Protein AF-A0A944CYH6-F1 (afdb_monomer_lite)

Structure (mmCIF, N/CA/C/O backbone):
data_AF-A0A944CYH6-F1
#
_entry.id   AF-A0A944CYH6-F1
#
loop_
_atom_site.group_PDB
_atom_site.id
_atom_site.type_symbol
_atom_site.label_atom_id
_atom_site.label_alt_id
_atom_site.label_comp_id
_atom_site.label_asym_id
_atom_site.label_entity_id
_atom_site.label_seq_id
_atom_site.pdbx_PDB_ins_code
_atom_site.Cartn_x
_atom_site.Cartn_y
_atom_site.Cartn_z
_atom_site.occupancy
_atom_site.B_iso_or_equiv
_atom_site.auth_seq_id
_atom_site.auth_comp_id
_atom_site.auth_asym_id
_atom_site.auth_atom_id
_atom_site.pdbx_PDB_model_num
ATOM 1 N N . MET A 1 1 ? -7.014 17.186 18.955 1.00 55.22 1 MET A N 1
ATOM 2 C CA . MET A 1 1 ? -5.938 16.164 19.010 1.00 55.22 1 MET A CA 1
ATOM 3 C C . MET A 1 1 ? -6.336 14.946 19.840 1.00 55.22 1 MET A C 1
ATOM 5 O O . MET A 1 1 ? -6.045 13.831 19.420 1.00 55.22 1 MET A O 1
ATOM 9 N N . ASP A 1 2 ? -7.053 15.130 20.953 1.00 71.00 2 ASP A N 1
ATOM 10 C CA . ASP A 1 2 ? -7.466 14.022 21.832 1.00 71.00 2 ASP A CA 1
ATOM 11 C C . ASP A 1 2 ? -8.421 13.021 21.179 1.00 71.00 2 ASP A C 1
ATOM 13 O O . ASP A 1 2 ? -8.314 11.823 21.425 1.00 71.00 2 ASP A O 1
ATOM 17 N N . THR A 1 3 ? -9.300 13.480 20.285 1.00 69.94 3 THR A N 1
ATOM 18 C CA . THR A 1 3 ? -10.243 12.607 19.571 1.00 69.94 3 THR A CA 1
ATOM 19 C C . THR A 1 3 ? -9.529 11.625 18.643 1.00 69.94 3 THR A C 1
ATOM 21 O O . THR A 1 3 ? -9.817 10.436 18.674 1.00 69.94 3 THR A O 1
ATOM 24 N N . ILE A 1 4 ? -8.537 12.090 17.873 1.00 71.56 4 ILE A N 1
ATOM 25 C CA . ILE A 1 4 ? -7.761 11.237 16.956 1.00 71.56 4 ILE A CA 1
ATOM 26 C C . ILE A 1 4 ? -6.949 10.206 17.745 1.00 71.56 4 ILE A C 1
ATOM 28 O O . ILE A 1 4 ? -6.943 9.030 17.393 1.00 71.56 4 ILE A O 1
ATOM 32 N N . LYS A 1 5 ? -6.312 10.623 18.850 1.00 75.25 5 LYS A N 1
ATOM 33 C CA . LYS A 1 5 ? -5.588 9.704 19.743 1.00 75.25 5 LYS A CA 1
ATOM 34 C C . LYS A 1 5 ? -6.512 8.659 20.369 1.00 75.25 5 LYS A C 1
ATOM 36 O O . LYS A 1 5 ? -6.115 7.502 20.456 1.00 75.25 5 LYS A O 1
ATOM 41 N N . LYS A 1 6 ? -7.729 9.039 20.775 1.00 76.06 6 LYS A N 1
ATOM 42 C CA . LYS A 1 6 ? -8.734 8.096 21.289 1.00 76.06 6 LYS A CA 1
ATOM 43 C C . LYS A 1 6 ? -9.161 7.084 20.229 1.00 76.06 6 LYS A C 1
ATOM 45 O O . LYS A 1 6 ? -9.099 5.893 20.505 1.00 76.06 6 LYS A O 1
ATOM 50 N N . ILE A 1 7 ? -9.490 7.542 19.020 1.00 73.38 7 ILE A N 1
ATOM 51 C CA . ILE A 1 7 ? -9.895 6.666 17.909 1.00 73.38 7 ILE A CA 1
ATOM 52 C C . ILE A 1 7 ? -8.771 5.683 17.557 1.00 73.38 7 ILE A C 1
ATOM 54 O O . ILE A 1 7 ? -9.007 4.481 17.464 1.00 73.38 7 ILE A O 1
ATOM 58 N N . LEU A 1 8 ? -7.529 6.163 17.426 1.00 73.88 8 LEU A N 1
ATOM 59 C CA . LEU A 1 8 ? -6.367 5.302 17.179 1.00 73.88 8 LEU A CA 1
ATOM 60 C C . LEU A 1 8 ? -6.102 4.336 18.336 1.00 73.88 8 LEU A C 1
ATOM 62 O O . LEU A 1 8 ? -5.751 3.182 18.096 1.00 73.88 8 LEU A O 1
ATOM 66 N N . GLY A 1 9 ? -6.270 4.785 19.579 1.00 77.00 9 GLY A N 1
ATOM 67 C CA . GLY A 1 9 ? -6.111 3.957 20.771 1.00 77.00 9 GLY A CA 1
ATOM 68 C C . GLY A 1 9 ? -7.124 2.813 20.827 1.00 77.00 9 GLY A C 1
ATOM 69 O O . GLY A 1 9 ? -6.730 1.665 21.030 1.00 77.00 9 GLY A O 1
ATOM 70 N N . GLU A 1 10 ? -8.403 3.103 20.586 1.00 74.88 10 GLU A N 1
ATOM 71 C CA . GLU A 1 10 ? -9.469 2.096 20.517 1.00 74.88 10 GLU A CA 1
ATOM 72 C C . GLU A 1 10 ? -9.271 1.146 19.334 1.00 74.88 10 GLU A C 1
ATOM 74 O O . GLU A 1 10 ? -9.304 -0.070 19.516 1.00 74.88 10 GLU A O 1
ATOM 79 N N . TYR A 1 11 ? -8.940 1.671 18.151 1.00 74.25 11 TYR A N 1
ATOM 80 C CA . TYR A 1 11 ? -8.633 0.849 16.979 1.00 74.25 11 TYR A CA 1
ATOM 81 C C . TYR A 1 11 ? -7.462 -0.106 17.242 1.00 74.25 11 TYR A C 1
ATOM 83 O O . TYR A 1 11 ? -7.538 -1.299 16.955 1.00 74.25 11 TYR A O 1
ATOM 91 N N . THR A 1 12 ? -6.386 0.394 17.853 1.00 79.38 12 THR A N 1
ATOM 92 C CA . THR A 1 12 ? -5.200 -0.411 18.177 1.00 79.38 12 THR A CA 1
ATOM 93 C C . THR A 1 12 ? -5.495 -1.465 19.240 1.00 79.38 12 THR A C 1
ATOM 95 O O . THR A 1 12 ? -4.935 -2.563 19.186 1.00 79.38 12 THR A O 1
ATOM 98 N N . LYS A 1 13 ? -6.375 -1.157 20.198 1.00 77.88 13 LYS A N 1
ATOM 99 C CA . LYS A 1 13 ? -6.827 -2.105 21.220 1.00 77.88 13 LYS A CA 1
ATOM 100 C C . LYS A 1 13 ? -7.665 -3.233 20.609 1.00 77.88 13 LYS A C 1
ATOM 102 O O . LYS A 1 13 ? -7.449 -4.386 20.967 1.00 77.88 13 LYS A O 1
ATOM 107 N N . ASN A 1 14 ? -8.548 -2.909 19.666 1.00 72.19 14 ASN A N 1
ATOM 108 C CA . ASN A 1 14 ? -9.478 -3.864 19.059 1.00 72.19 14 ASN A CA 1
ATOM 109 C C . ASN A 1 14 ? -8.824 -4.725 17.968 1.00 72.19 14 ASN A C 1
ATOM 111 O O . ASN A 1 14 ? -9.005 -5.939 17.921 1.00 72.19 14 ASN A O 1
ATOM 115 N N . VAL A 1 15 ? -8.039 -4.109 17.083 1.00 73.69 15 VAL A N 1
ATOM 116 C CA . VAL A 1 15 ? -7.395 -4.800 15.953 1.00 73.69 15 VAL A CA 1
ATOM 117 C C . VAL A 1 15 ? -6.076 -5.462 16.372 1.00 73.69 15 VAL A C 1
ATOM 119 O O . VAL A 1 15 ? -5.690 -6.493 15.817 1.00 73.69 15 VAL A O 1
ATOM 122 N N . GLY A 1 16 ? -5.410 -4.914 17.389 1.00 80.94 16 GLY A N 1
ATOM 123 C CA . GLY A 1 16 ? -4.137 -5.393 17.916 1.00 80.94 16 GLY A CA 1
ATOM 124 C C . GLY A 1 16 ? -2.932 -4.672 17.307 1.00 80.94 16 GLY A C 1
ATOM 125 O O . GLY A 1 16 ? -2.829 -4.495 16.092 1.00 80.94 16 GLY A O 1
ATOM 126 N N . LYS A 1 17 ? -1.970 -4.304 18.165 1.00 81.56 17 LYS A N 1
ATOM 127 C CA . LYS A 1 17 ? -0.766 -3.523 17.811 1.00 81.56 17 LYS A CA 1
ATOM 128 C C . LYS A 1 17 ? 0.010 -4.089 16.621 1.00 81.56 17 LYS A C 1
ATOM 130 O O . LYS A 1 17 ? 0.387 -3.335 15.731 1.00 81.56 17 LYS A O 1
ATOM 135 N N . MET A 1 18 ? 0.207 -5.408 16.582 1.00 79.00 18 MET A N 1
ATOM 136 C CA . MET A 1 18 ? 0.953 -6.062 15.502 1.00 79.00 18 MET A CA 1
ATOM 137 C C . MET A 1 18 ? 0.269 -5.897 14.143 1.00 79.00 18 MET A C 1
ATOM 139 O O . MET A 1 18 ? 0.937 -5.594 13.162 1.00 79.00 18 MET A O 1
ATOM 143 N N . LYS A 1 19 ? -1.060 -6.033 14.072 1.00 82.19 19 LYS A N 1
ATOM 144 C CA . LYS A 1 19 ? -1.796 -5.870 12.811 1.00 82.19 19 LYS A CA 1
ATOM 145 C C . LYS A 1 19 ? -1.786 -4.426 12.326 1.00 82.19 19 LYS A C 1
ATOM 147 O O . LYS A 1 19 ? -1.620 -4.198 11.136 1.00 82.19 19 LYS A O 1
ATOM 152 N N . VAL A 1 20 ? -1.912 -3.460 13.239 1.00 84.44 20 VAL A N 1
ATOM 153 C CA . VAL A 1 20 ? -1.793 -2.032 12.902 1.00 84.44 20 VAL A CA 1
ATOM 154 C C . VAL A 1 20 ? -0.397 -1.721 12.358 1.00 84.44 20 VAL A C 1
ATOM 156 O O . VAL A 1 20 ? -0.275 -1.053 11.337 1.00 84.44 20 VAL A O 1
ATOM 159 N N . PHE A 1 21 ? 0.650 -2.256 12.987 1.00 85.50 21 PHE A N 1
ATOM 160 C CA . PHE A 1 21 ? 2.022 -2.112 12.504 1.00 85.50 21 PHE A CA 1
ATOM 161 C C . PHE A 1 21 ? 2.207 -2.701 11.098 1.00 85.50 21 PHE A C 1
ATOM 163 O O . PHE A 1 21 ? 2.718 -2.018 10.213 1.00 85.50 21 PHE A O 1
ATOM 170 N N . PHE A 1 22 ? 1.716 -3.923 10.861 1.00 84.94 22 PHE A N 1
ATOM 171 C CA . PHE A 1 22 ? 1.728 -4.532 9.528 1.00 84.94 22 PHE A CA 1
ATOM 172 C C . PHE A 1 22 ? 0.959 -3.700 8.499 1.00 84.94 22 PHE A C 1
ATOM 174 O O . PHE A 1 22 ? 1.442 -3.527 7.386 1.00 84.94 22 PHE A O 1
ATOM 181 N N . LEU A 1 23 ? -0.194 -3.136 8.866 1.00 87.19 23 LEU A N 1
ATOM 182 C CA . LEU A 1 23 ? -0.986 -2.279 7.985 1.00 87.19 23 LEU A CA 1
ATOM 183 C C . LEU A 1 23 ? -0.189 -1.040 7.556 1.00 87.19 23 LEU A C 1
ATOM 185 O O . LEU A 1 23 ? -0.171 -0.708 6.373 1.00 87.19 23 LEU A O 1
ATOM 189 N N . VAL A 1 24 ? 0.513 -0.390 8.488 1.00 88.56 24 VAL A N 1
ATOM 190 C CA . VAL A 1 24 ? 1.356 0.777 8.184 1.00 88.56 24 VAL A CA 1
ATOM 191 C C . VAL A 1 24 ? 2.543 0.392 7.298 1.00 88.56 24 VAL A C 1
ATOM 193 O O . VAL A 1 24 ? 2.799 1.066 6.303 1.00 88.56 24 VAL A O 1
ATOM 196 N N . ILE A 1 25 ? 3.239 -0.707 7.602 1.00 90.31 25 ILE A N 1
ATOM 197 C CA . ILE A 1 25 ? 4.365 -1.174 6.779 1.00 90.31 25 ILE A CA 1
ATOM 198 C C . ILE A 1 25 ? 3.909 -1.531 5.368 1.00 90.31 25 ILE A C 1
ATOM 200 O O . ILE A 1 25 ? 4.543 -1.117 4.401 1.00 90.31 25 ILE A O 1
ATOM 204 N N . SER A 1 26 ? 2.809 -2.269 5.227 1.00 87.88 26 SER A N 1
ATOM 205 C CA . SER A 1 26 ? 2.273 -2.620 3.914 1.00 87.88 26 SER A CA 1
ATOM 206 C C . SER A 1 26 ? 1.842 -1.380 3.127 1.00 87.88 26 SER A C 1
ATOM 208 O O . SER A 1 26 ? 2.049 -1.349 1.919 1.00 87.88 26 SER A O 1
ATOM 210 N N . ALA A 1 27 ? 1.327 -0.339 3.794 1.00 88.62 27 ALA A N 1
ATOM 211 C CA . ALA A 1 27 ? 1.003 0.941 3.160 1.00 88.62 27 ALA A CA 1
ATOM 212 C C . ALA A 1 27 ? 2.251 1.666 2.632 1.00 88.62 27 ALA A C 1
ATOM 214 O O . ALA A 1 27 ? 2.249 2.189 1.516 1.00 88.62 27 ALA A O 1
ATOM 215 N N . LEU A 1 28 ? 3.324 1.686 3.431 1.00 91.50 28 LEU A N 1
ATOM 216 C CA . LEU A 1 28 ? 4.607 2.279 3.048 1.00 91.50 28 LEU A CA 1
ATOM 217 C C . LEU A 1 28 ? 5.231 1.525 1.875 1.00 91.50 28 LEU A C 1
ATOM 219 O O . LEU A 1 28 ? 5.670 2.141 0.907 1.00 91.50 28 LEU A O 1
ATOM 223 N N . PHE A 1 29 ? 5.219 0.195 1.938 1.00 90.75 29 PHE A N 1
ATOM 224 C CA . PHE A 1 29 ? 5.707 -0.650 0.858 1.00 90.75 29 PHE A CA 1
ATOM 225 C C . PHE A 1 29 ? 4.906 -0.433 -0.429 1.00 90.75 29 PHE A C 1
ATOM 227 O O . PHE A 1 29 ? 5.498 -0.233 -1.486 1.00 90.75 29 PHE A O 1
ATOM 234 N N . LEU A 1 30 ? 3.572 -0.383 -0.336 1.00 90.75 30 LEU A N 1
ATOM 235 C CA . LEU A 1 30 ? 2.702 -0.113 -1.478 1.00 90.75 30 LEU A CA 1
ATOM 236 C C . LEU A 1 30 ? 2.996 1.256 -2.100 1.00 90.75 30 LEU A C 1
ATOM 238 O O . LEU A 1 30 ? 3.164 1.342 -3.309 1.00 90.75 30 LEU A O 1
ATOM 242 N N . SER A 1 31 ? 3.139 2.293 -1.272 1.00 90.62 31 SER A N 1
ATOM 243 C CA . SER A 1 31 ? 3.527 3.636 -1.726 1.00 90.62 31 SER A CA 1
ATOM 244 C C . SER A 1 31 ? 4.867 3.621 -2.467 1.00 90.62 31 SER A C 1
ATOM 246 O O . SER A 1 31 ? 5.014 4.273 -3.498 1.00 90.62 31 SER A O 1
ATOM 248 N N . GLY A 1 32 ? 5.835 2.842 -1.972 1.00 90.25 32 GLY A N 1
ATOM 249 C CA . GLY A 1 32 ? 7.117 2.631 -2.641 1.00 90.25 32 GLY A CA 1
ATOM 250 C C . GLY A 1 32 ? 6.961 1.986 -4.018 1.00 90.25 32 GLY A C 1
ATOM 251 O O . GLY A 1 32 ? 7.548 2.467 -4.983 1.00 90.25 32 GLY A O 1
ATOM 252 N N . LEU A 1 33 ? 6.124 0.949 -4.136 1.00 90.69 33 LEU A N 1
ATOM 253 C CA . LEU A 1 33 ? 5.814 0.334 -5.429 1.00 90.69 33 LEU A CA 1
ATOM 254 C C . LEU A 1 33 ? 5.153 1.336 -6.384 1.00 90.69 33 LEU A C 1
ATOM 256 O O . LEU A 1 33 ? 5.560 1.428 -7.537 1.00 90.69 33 LEU A O 1
ATOM 260 N N . THR A 1 34 ? 4.203 2.146 -5.917 1.00 89.75 34 THR A N 1
ATOM 261 C CA . THR A 1 34 ? 3.536 3.154 -6.759 1.00 89.75 34 THR A CA 1
ATOM 262 C C . THR A 1 34 ? 4.522 4.165 -7.362 1.00 89.75 34 THR A C 1
ATOM 264 O O . THR A 1 34 ? 4.312 4.632 -8.476 1.00 89.75 34 THR A O 1
ATOM 267 N N . ILE A 1 35 ? 5.630 4.477 -6.679 1.00 92.19 35 ILE A N 1
ATOM 268 C CA . ILE A 1 35 ? 6.688 5.356 -7.214 1.00 92.19 35 ILE A CA 1
ATOM 269 C C . ILE A 1 35 ? 7.502 4.670 -8.323 1.00 92.19 35 ILE A C 1
ATOM 271 O O . ILE A 1 35 ? 8.023 5.344 -9.208 1.00 92.19 35 ILE A O 1
ATOM 275 N N . ILE A 1 36 ? 7.618 3.341 -8.304 1.00 90.06 36 ILE A N 1
ATOM 276 C CA . ILE A 1 36 ? 8.397 2.586 -9.296 1.00 90.06 36 ILE A CA 1
ATOM 277 C C . ILE A 1 36 ? 7.680 2.540 -10.652 1.00 90.06 36 ILE A C 1
ATOM 279 O O . ILE A 1 36 ? 8.337 2.578 -11.690 1.00 90.06 36 ILE A O 1
ATOM 283 N N . GLU A 1 37 ? 6.348 2.506 -10.668 1.00 86.25 37 GLU A N 1
ATOM 284 C CA . GLU A 1 37 ? 5.549 2.458 -11.899 1.00 86.25 37 GLU A CA 1
ATOM 285 C C . GLU A 1 37 ? 5.921 3.550 -12.932 1.00 86.25 37 GLU A C 1
ATOM 287 O O . GLU A 1 37 ? 6.254 3.198 -14.068 1.00 86.25 37 GLU A O 1
ATOM 292 N N . PRO A 1 38 ? 5.971 4.854 -12.588 1.00 91.06 38 PRO A N 1
ATOM 293 C CA . PRO A 1 38 ? 6.380 5.890 -13.538 1.00 91.06 38 PRO A CA 1
ATOM 294 C C . PRO A 1 38 ? 7.851 5.786 -13.975 1.00 91.06 38 PRO A C 1
ATOM 296 O O . PRO A 1 38 ? 8.201 6.297 -15.041 1.00 91.06 38 PRO A O 1
ATOM 299 N N . LEU A 1 39 ? 8.722 5.109 -13.213 1.00 92.44 39 LEU A N 1
ATOM 300 C CA . LEU A 1 39 ? 10.116 4.894 -13.619 1.00 92.44 39 LEU A CA 1
ATOM 301 C C . LEU A 1 39 ? 10.220 3.948 -14.818 1.00 92.44 39 LEU A C 1
ATOM 303 O O . LEU A 1 39 ? 11.062 4.177 -15.687 1.00 92.44 39 LEU A O 1
ATOM 307 N N . PHE A 1 40 ? 9.354 2.933 -14.912 1.00 91.44 40 PHE A N 1
ATOM 308 C CA . PHE A 1 40 ? 9.285 2.075 -16.099 1.00 91.44 40 PHE A CA 1
ATOM 309 C C . PHE A 1 40 ? 8.907 2.883 -17.338 1.00 91.44 40 PHE A C 1
ATOM 311 O O . PHE A 1 40 ? 9.563 2.770 -18.372 1.00 91.44 40 PHE A O 1
ATOM 318 N N . PHE A 1 41 ? 7.915 3.768 -17.220 1.00 90.31 41 PHE A N 1
ATOM 319 C CA . PHE A 1 41 ? 7.524 4.643 -18.322 1.00 90.31 41 PHE A CA 1
ATOM 320 C C . PHE A 1 41 ? 8.671 5.568 -18.755 1.00 90.31 41 PHE A C 1
ATOM 322 O O . PHE A 1 41 ? 8.976 5.669 -19.943 1.00 90.31 41 PHE A O 1
ATOM 329 N N . ALA A 1 42 ? 9.374 6.182 -17.797 1.00 93.06 42 ALA A N 1
ATOM 330 C CA . ALA A 1 42 ? 10.545 7.006 -18.086 1.00 93.06 42 ALA A CA 1
ATOM 331 C C . ALA A 1 42 ? 11.661 6.217 -18.799 1.00 93.06 42 ALA A C 1
ATOM 333 O O . ALA A 1 42 ? 12.307 6.740 -19.710 1.00 93.06 42 ALA A O 1
ATOM 334 N N . GLN A 1 43 ? 11.875 4.950 -18.428 1.00 91.56 43 GLN A N 1
ATOM 335 C CA . GLN A 1 43 ? 12.834 4.079 -19.111 1.00 91.56 43 GLN A CA 1
ATOM 336 C C . GLN A 1 43 ? 12.413 3.760 -20.547 1.00 91.56 43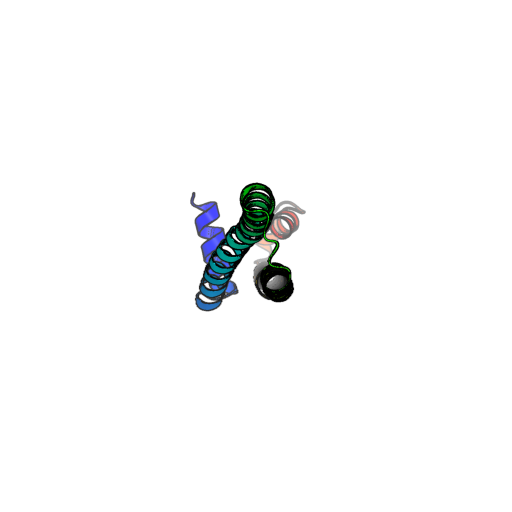 GLN A C 1
ATOM 338 O O . GLN A 1 43 ? 13.268 3.793 -21.431 1.00 91.56 43 GLN A O 1
ATOM 343 N N . VAL A 1 44 ? 11.123 3.520 -20.801 1.00 90.81 44 VAL A N 1
ATOM 344 C CA . VAL A 1 44 ? 10.599 3.307 -22.161 1.00 90.81 44 VAL A CA 1
ATOM 345 C C . VAL A 1 44 ? 10.843 4.546 -23.025 1.00 90.81 44 VAL A C 1
ATOM 347 O O . VAL A 1 44 ? 11.368 4.430 -24.131 1.00 90.81 44 VAL A O 1
ATOM 350 N N . VAL A 1 45 ? 10.543 5.744 -22.514 1.00 91.19 45 VAL A N 1
ATOM 351 C CA . VAL A 1 45 ? 10.797 7.004 -23.236 1.00 91.19 45 VAL A CA 1
ATOM 352 C C . VAL A 1 45 ? 12.284 7.154 -23.563 1.00 91.19 45 VAL A C 1
ATOM 354 O O . VAL A 1 45 ? 12.647 7.377 -24.718 1.00 91.19 45 VAL A O 1
ATOM 357 N N . LYS A 1 46 ? 13.159 6.947 -22.572 1.00 90.81 46 LYS A N 1
ATOM 358 C CA . LYS A 1 46 ? 14.614 7.021 -22.758 1.00 90.81 46 LYS A CA 1
ATOM 359 C C . LYS A 1 46 ? 15.120 6.000 -23.781 1.00 90.81 46 LYS A C 1
ATOM 361 O O . LYS A 1 46 ? 16.043 6.296 -24.538 1.00 90.81 46 LYS A O 1
ATOM 366 N N . PHE A 1 47 ? 14.520 4.812 -23.817 1.00 90.38 47 PHE A N 1
ATOM 367 C CA . PHE A 1 47 ? 14.842 3.779 -24.794 1.00 90.38 47 PHE A CA 1
ATOM 368 C C . PHE A 1 47 ? 14.573 4.264 -26.227 1.00 90.38 47 PHE A C 1
ATOM 370 O O . PHE A 1 47 ? 15.461 4.196 -27.079 1.00 90.38 47 PHE A O 1
ATOM 377 N N . PHE A 1 48 ? 13.390 4.834 -26.479 1.00 89.75 48 PHE A N 1
ATOM 378 C CA . PHE A 1 48 ? 13.044 5.390 -27.790 1.00 89.75 48 PHE A CA 1
ATOM 379 C C . PHE A 1 48 ? 13.903 6.601 -28.169 1.00 89.75 48 PHE A C 1
ATOM 381 O O . PHE A 1 48 ? 14.346 6.697 -29.312 1.00 89.75 48 PHE A O 1
ATOM 388 N N . GLU A 1 49 ? 14.203 7.497 -27.227 1.00 90.25 49 GLU A N 1
ATOM 389 C CA . GLU A 1 49 ? 15.108 8.623 -27.486 1.00 90.25 49 GLU A CA 1
ATOM 390 C C . GLU A 1 49 ? 16.506 8.168 -27.914 1.00 90.25 49 GLU A C 1
ATOM 392 O O . GLU A 1 49 ? 17.085 8.729 -28.847 1.00 90.25 49 GLU A O 1
ATOM 397 N N . ASN A 1 50 ? 17.051 7.149 -27.248 1.00 88.56 50 ASN A N 1
ATOM 398 C CA . ASN A 1 50 ? 18.362 6.603 -27.583 1.00 88.56 50 ASN A CA 1
ATOM 399 C C . ASN A 1 50 ? 18.356 5.931 -28.959 1.00 88.56 50 ASN A C 1
ATOM 401 O O . ASN A 1 50 ? 19.296 6.129 -29.728 1.00 88.56 50 ASN A O 1
ATOM 405 N N . ALA A 1 51 ? 17.292 5.197 -29.293 1.00 88.44 51 ALA A N 1
ATOM 406 C CA . ALA A 1 51 ? 17.142 4.588 -30.610 1.00 88.44 51 ALA A CA 1
ATOM 407 C C . ALA A 1 51 ? 17.073 5.644 -31.727 1.00 88.44 51 ALA A C 1
ATOM 409 O O . ALA A 1 51 ? 17.741 5.497 -32.749 1.00 88.44 51 ALA A O 1
ATOM 410 N N . MET A 1 52 ? 16.340 6.745 -31.515 1.00 87.62 52 MET A N 1
ATOM 411 C CA . MET A 1 52 ? 16.268 7.852 -32.479 1.00 87.62 52 MET A CA 1
ATOM 412 C C . MET A 1 52 ? 17.612 8.569 -32.664 1.00 87.62 52 MET A C 1
ATOM 414 O O . MET A 1 52 ? 17.935 8.981 -33.774 1.00 87.62 52 MET A O 1
ATOM 418 N N . LYS A 1 53 ? 18.403 8.723 -31.593 1.00 87.44 53 LYS A N 1
ATOM 419 C CA . LYS A 1 53 ? 19.713 9.398 -31.639 1.00 87.44 53 LYS A CA 1
ATOM 420 C C . LYS A 1 53 ? 20.825 8.518 -32.218 1.00 87.44 53 LYS A C 1
ATOM 422 O O . LYS A 1 53 ? 21.698 9.029 -32.911 1.00 87.44 53 LYS A O 1
ATOM 427 N N . GLY A 1 54 ? 20.824 7.225 -31.896 1.00 81.56 54 GLY A N 1
ATOM 428 C CA . GLY A 1 54 ? 21.897 6.289 -32.247 1.00 81.56 54 GLY A CA 1
ATOM 429 C C . GLY A 1 54 ? 21.637 5.445 -33.495 1.00 81.56 54 GLY A C 1
ATOM 430 O O . GLY A 1 54 ? 22.551 4.767 -33.954 1.00 81.56 54 GLY A O 1
ATOM 431 N N . GLY A 1 55 ? 20.409 5.430 -34.024 1.00 77.56 55 GLY A N 1
ATOM 432 C CA . GLY A 1 55 ? 20.017 4.649 -35.204 1.00 77.56 55 GLY A CA 1
ATOM 433 C C . GLY A 1 55 ? 19.918 3.131 -34.985 1.00 77.56 55 GLY A C 1
ATOM 43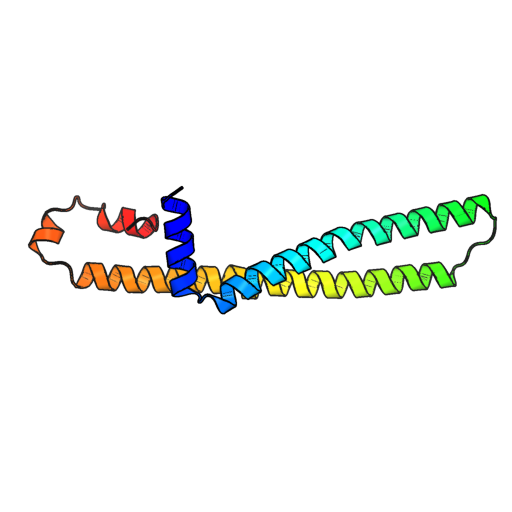4 O O . GLY A 1 55 ? 19.334 2.440 -35.814 1.00 77.56 55 GLY A O 1
ATOM 435 N N . ASN A 1 56 ? 20.433 2.607 -33.868 1.00 79.44 56 ASN A N 1
ATOM 436 C CA . ASN A 1 56 ? 20.320 1.200 -33.486 1.00 79.44 56 ASN A CA 1
ATOM 437 C C . ASN A 1 56 ? 19.141 0.979 -32.535 1.00 79.44 56 ASN A C 1
ATOM 439 O O . ASN A 1 56 ? 19.081 1.557 -31.449 1.00 79.44 56 ASN A O 1
ATOM 443 N N . PHE A 1 57 ? 18.226 0.099 -32.940 1.00 86.38 57 PHE A N 1
ATOM 444 C CA . PHE A 1 57 ? 17.050 -0.277 -32.164 1.00 86.38 57 PHE A CA 1
ATOM 445 C C . PHE A 1 57 ? 17.233 -1.664 -31.538 1.00 86.38 57 PHE A C 1
ATOM 447 O O . PHE A 1 57 ? 17.246 -2.677 -32.237 1.00 86.38 57 PHE A O 1
ATOM 454 N N . ASP A 1 58 ? 17.353 -1.712 -30.212 1.00 86.31 58 ASP A N 1
ATOM 455 C CA . ASP A 1 58 ? 17.493 -2.960 -29.454 1.00 86.31 58 ASP A CA 1
ATOM 456 C C . ASP A 1 58 ? 16.121 -3.557 -29.078 1.00 86.31 58 ASP A C 1
ATOM 458 O O . ASP A 1 58 ? 15.619 -3.440 -27.958 1.00 86.31 58 ASP A O 1
ATOM 462 N N . MET A 1 59 ? 15.485 -4.224 -30.041 1.00 86.62 59 MET A N 1
ATOM 463 C CA . MET A 1 59 ? 14.177 -4.859 -29.828 1.00 86.62 59 MET A CA 1
ATOM 464 C C . MET A 1 59 ? 14.175 -5.837 -28.639 1.00 86.62 59 MET A C 1
ATOM 466 O O . MET A 1 59 ? 13.174 -5.954 -27.932 1.00 86.62 59 MET A O 1
ATOM 470 N N . GLN A 1 60 ? 15.290 -6.529 -28.391 1.00 90.69 60 GLN A N 1
ATOM 471 C CA . GLN A 1 60 ? 15.382 -7.501 -27.306 1.00 90.69 60 GLN A CA 1
ATOM 472 C C . GLN A 1 60 ? 15.386 -6.811 -25.936 1.00 90.69 60 GLN A C 1
ATOM 474 O O . GLN A 1 60 ? 14.664 -7.248 -25.036 1.00 90.69 60 GLN A O 1
ATOM 479 N N . GLY A 1 61 ? 16.129 -5.712 -25.785 1.00 88.12 61 GLY A N 1
ATOM 480 C CA . GLY A 1 61 ? 16.110 -4.883 -24.579 1.00 88.12 61 GLY A CA 1
ATOM 481 C C . GLY A 1 61 ? 14.731 -4.286 -24.289 1.00 88.12 61 GLY A C 1
ATOM 482 O O . GLY A 1 61 ? 14.274 -4.303 -23.144 1.00 88.12 61 GLY A O 1
ATOM 483 N N . LEU A 1 62 ? 14.017 -3.839 -25.327 1.00 90.19 62 LEU A N 1
ATOM 484 C CA . LEU A 1 62 ? 12.655 -3.317 -25.186 1.00 90.19 62 LEU A CA 1
ATOM 485 C C . LEU A 1 62 ? 11.662 -4.396 -24.722 1.00 90.19 62 LEU A C 1
ATOM 487 O O . LEU A 1 62 ? 10.843 -4.147 -23.836 1.00 90.19 62 LEU A O 1
ATOM 491 N N . LEU A 1 63 ? 11.744 -5.605 -25.286 1.00 91.56 63 LEU A N 1
ATOM 492 C CA . LEU A 1 63 ? 10.905 -6.734 -24.873 1.00 91.56 63 LEU A CA 1
ATOM 493 C C . LEU A 1 63 ? 11.170 -7.139 -23.418 1.00 91.56 63 LEU A C 1
ATOM 495 O O . LEU A 1 63 ? 10.222 -7.410 -22.681 1.00 91.56 63 LEU A O 1
ATOM 499 N N . TRP A 1 64 ? 12.432 -7.127 -22.981 1.00 93.25 64 TRP A N 1
ATOM 500 C CA . TRP A 1 64 ? 12.785 -7.358 -21.578 1.00 93.25 64 TRP A CA 1
ATOM 501 C C . TRP A 1 64 ? 12.197 -6.299 -20.647 1.00 93.25 64 TRP A C 1
ATOM 503 O O . TRP A 1 64 ? 11.659 -6.650 -19.597 1.00 93.25 64 TRP A O 1
ATOM 513 N N . LEU A 1 65 ? 12.251 -5.022 -21.039 1.00 92.75 65 LEU A N 1
ATOM 514 C CA . LEU A 1 65 ? 11.671 -3.926 -20.266 1.00 92.75 65 LEU A CA 1
ATOM 515 C C . LEU A 1 65 ? 10.153 -4.088 -20.112 1.00 92.75 65 LEU A C 1
ATOM 517 O O . LEU A 1 65 ? 9.640 -3.989 -18.998 1.00 92.75 65 LEU A O 1
ATOM 521 N N . PHE A 1 66 ? 9.439 -4.401 -21.198 1.00 93.50 66 PHE A N 1
ATOM 522 C CA . PHE A 1 66 ? 7.999 -4.667 -21.137 1.00 93.50 66 PHE A CA 1
ATOM 523 C C . PHE A 1 66 ? 7.663 -5.927 -20.338 1.00 93.50 66 PHE A C 1
ATOM 525 O O . PHE A 1 66 ? 6.692 -5.920 -19.584 1.00 93.50 66 PHE A O 1
ATOM 532 N N . GLY A 1 67 ? 8.468 -6.986 -20.451 1.00 93.62 67 GLY A N 1
ATOM 533 C CA . GLY A 1 67 ? 8.306 -8.196 -19.646 1.00 93.62 67 GLY A CA 1
ATOM 534 C C . GLY A 1 67 ? 8.458 -7.910 -18.151 1.00 93.62 67 GLY A C 1
ATOM 535 O O . GLY A 1 67 ? 7.593 -8.281 -17.357 1.00 93.62 67 GLY A O 1
ATOM 536 N N . ALA A 1 68 ? 9.511 -7.184 -17.767 1.00 93.69 68 ALA A N 1
ATOM 537 C CA . ALA A 1 68 ? 9.744 -6.775 -16.385 1.00 93.69 68 ALA A CA 1
ATOM 538 C C . ALA A 1 68 ? 8.626 -5.860 -15.862 1.00 93.69 68 ALA A C 1
ATOM 540 O O . ALA A 1 68 ? 8.139 -6.068 -14.749 1.00 93.69 68 ALA A O 1
ATOM 541 N N . TRP A 1 69 ? 8.177 -4.897 -16.673 1.00 94.88 69 TRP A N 1
ATOM 542 C CA . TRP A 1 69 ? 7.075 -4.009 -16.310 1.00 94.88 69 TRP A CA 1
ATOM 543 C C . TRP A 1 69 ? 5.758 -4.777 -16.143 1.00 94.88 69 TRP A C 1
ATOM 545 O O . TRP A 1 69 ? 5.069 -4.590 -15.145 1.00 94.88 69 TRP A O 1
ATOM 555 N N . GLY A 1 70 ? 5.445 -5.711 -17.044 1.00 93.88 70 GLY A N 1
ATOM 556 C CA . GLY A 1 70 ? 4.252 -6.552 -16.950 1.00 93.88 70 GLY A CA 1
ATOM 557 C C . GLY A 1 70 ? 4.227 -7.406 -15.680 1.00 93.88 70 GLY A C 1
ATOM 558 O O . GLY A 1 70 ? 3.223 -7.427 -14.966 1.00 93.88 70 GLY A O 1
ATOM 559 N N . ILE A 1 71 ? 5.348 -8.059 -15.348 1.00 94.69 71 ILE A N 1
ATOM 560 C CA . ILE A 1 71 ? 5.493 -8.831 -14.102 1.00 94.69 71 ILE A CA 1
ATOM 561 C C . ILE A 1 71 ? 5.303 -7.919 -12.887 1.00 94.69 71 ILE A C 1
ATOM 563 O O . ILE A 1 71 ? 4.547 -8.255 -11.972 1.00 94.69 71 ILE A O 1
ATOM 567 N N . PHE A 1 72 ? 5.943 -6.747 -12.894 1.00 94.62 72 PHE A N 1
ATOM 568 C CA . PHE A 1 72 ? 5.786 -5.751 -11.842 1.00 94.62 72 PHE A CA 1
ATOM 569 C C . PHE A 1 72 ? 4.320 -5.323 -11.674 1.00 94.62 72 PHE A C 1
ATOM 571 O O . PHE A 1 72 ? 3.821 -5.319 -10.551 1.00 94.62 72 PHE A O 1
ATOM 578 N N . SER A 1 73 ? 3.604 -5.031 -12.763 1.00 93.06 73 SER A N 1
ATOM 579 C CA . SER A 1 73 ? 2.196 -4.624 -12.724 1.00 93.06 73 SER A CA 1
ATOM 580 C C . SER A 1 73 ? 1.293 -5.706 -12.134 1.00 93.06 73 SER A C 1
ATOM 582 O O . SER A 1 73 ? 0.437 -5.394 -11.307 1.00 93.06 73 SER A O 1
ATOM 584 N N . VAL A 1 74 ? 1.495 -6.980 -12.489 1.00 94.12 74 VAL A N 1
ATOM 585 C CA . VAL A 1 74 ? 0.723 -8.094 -11.907 1.00 94.12 74 VAL A CA 1
ATOM 586 C C . VAL A 1 74 ? 0.954 -8.185 -10.398 1.00 94.12 74 VAL A C 1
ATOM 588 O O . VAL A 1 74 ? -0.007 -8.276 -9.630 1.00 94.12 74 VAL A O 1
ATOM 591 N N . VAL A 1 75 ? 2.214 -8.105 -9.960 1.00 91.94 75 VAL A N 1
ATOM 592 C CA . VAL A 1 75 ? 2.570 -8.122 -8.533 1.00 91.94 75 VAL A CA 1
ATOM 593 C C . VAL A 1 75 ? 1.977 -6.913 -7.806 1.00 91.94 75 VAL A C 1
ATOM 595 O O . VAL A 1 75 ? 1.386 -7.071 -6.738 1.00 91.94 75 VAL A O 1
ATOM 598 N N . TYR A 1 76 ? 2.081 -5.720 -8.391 1.00 92.75 76 TYR A N 1
ATOM 599 C CA . TYR A 1 76 ? 1.557 -4.484 -7.819 1.00 92.75 76 TYR A CA 1
ATOM 600 C C . TYR A 1 76 ? 0.036 -4.523 -7.657 1.00 92.75 76 TYR A C 1
ATOM 602 O O . TYR A 1 76 ? -0.468 -4.208 -6.578 1.00 92.75 76 TYR A O 1
ATOM 610 N N . ILE A 1 77 ? -0.702 -4.958 -8.682 1.00 92.00 77 ILE A N 1
ATOM 611 C CA . ILE A 1 77 ? -2.164 -5.088 -8.623 1.00 92.00 77 ILE A CA 1
ATOM 612 C C . ILE A 1 77 ? -2.561 -6.131 -7.576 1.00 92.00 77 ILE A C 1
ATOM 614 O O . ILE A 1 77 ? -3.426 -5.861 -6.741 1.00 92.00 77 ILE A O 1
ATOM 618 N N . GLY A 1 78 ? -1.905 -7.296 -7.575 1.00 91.19 78 GLY A N 1
ATOM 619 C CA . GLY A 1 78 ? -2.174 -8.357 -6.606 1.00 91.19 78 GLY A CA 1
ATOM 620 C C . GLY A 1 78 ? -1.946 -7.894 -5.166 1.00 91.19 78 GLY A C 1
ATOM 621 O O . GLY A 1 78 ? -2.804 -8.088 -4.302 1.00 91.19 78 GLY A O 1
ATOM 622 N N . PHE A 1 79 ? -0.829 -7.212 -4.913 1.00 90.56 79 PHE A N 1
ATOM 623 C CA . PHE A 1 79 ? -0.510 -6.686 -3.589 1.00 90.56 79 PHE A CA 1
ATOM 624 C C . PHE A 1 79 ? -1.441 -5.536 -3.179 1.00 90.56 79 PHE A C 1
ATOM 626 O O . PHE A 1 79 ? -1.902 -5.502 -2.039 1.00 90.56 79 PHE A O 1
ATOM 633 N N . SER A 1 80 ? -1.784 -4.639 -4.109 1.00 90.25 80 SER A N 1
ATOM 634 C CA . SER A 1 80 ? -2.763 -3.563 -3.894 1.00 90.25 80 SER A CA 1
ATOM 635 C C . SER A 1 80 ? -4.123 -4.119 -3.487 1.00 90.25 80 SER A C 1
ATOM 637 O O . SER A 1 80 ? -4.733 -3.649 -2.524 1.00 90.25 80 SER A O 1
ATOM 639 N N . TYR A 1 81 ? -4.590 -5.146 -4.201 1.00 88.25 81 TYR A N 1
ATOM 640 C CA . TYR A 1 81 ? -5.850 -5.816 -3.909 1.00 88.25 81 TYR A CA 1
ATOM 641 C C . TYR A 1 81 ? -5.813 -6.495 -2.539 1.00 88.25 81 TYR A C 1
ATOM 643 O O . TYR A 1 81 ? -6.716 -6.294 -1.727 1.00 88.25 81 TYR A O 1
ATOM 651 N N . PHE A 1 82 ? -4.743 -7.242 -2.250 1.00 87.94 82 PHE A N 1
ATOM 652 C CA . PHE A 1 82 ? -4.561 -7.893 -0.956 1.00 87.94 82 PHE A CA 1
ATOM 653 C C . PHE A 1 82 ? -4.568 -6.881 0.196 1.00 87.94 82 PHE A C 1
ATOM 655 O O . PHE A 1 82 ? -5.299 -7.057 1.172 1.00 87.94 82 PHE A O 1
ATOM 662 N N . TYR A 1 83 ? -3.800 -5.798 0.066 1.00 87.06 83 TYR A N 1
ATOM 663 C CA . TYR A 1 83 ? -3.735 -4.738 1.063 1.00 87.06 83 TYR A CA 1
ATOM 664 C C . TYR A 1 83 ? -5.112 -4.102 1.295 1.00 87.06 83 TYR A C 1
ATOM 666 O O . TYR A 1 83 ? -5.581 -4.025 2.430 1.00 87.06 83 TYR A O 1
ATOM 674 N N . ARG A 1 84 ? -5.810 -3.706 0.229 1.00 84.50 84 ARG A N 1
A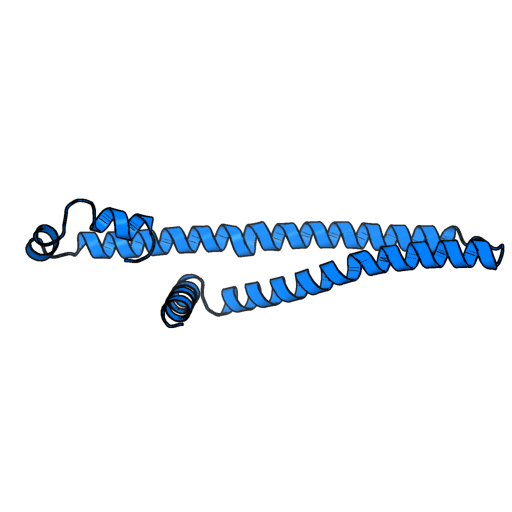TOM 675 C CA . ARG A 1 84 ? -7.115 -3.050 0.355 1.00 84.50 84 ARG A CA 1
ATOM 676 C C . ARG A 1 84 ? -8.165 -3.978 0.963 1.00 84.50 84 ARG A C 1
ATOM 678 O O . ARG A 1 84 ? -8.790 -3.630 1.958 1.00 84.50 84 ARG A O 1
ATOM 685 N N . TYR A 1 85 ? -8.314 -5.179 0.420 1.00 80.12 85 TYR A N 1
ATOM 686 C CA . TYR A 1 85 ? -9.384 -6.074 0.841 1.00 80.12 85 TYR A CA 1
ATOM 687 C C . TYR A 1 85 ? -9.115 -6.695 2.220 1.00 80.12 85 TYR A C 1
ATOM 689 O O . TYR A 1 85 ? -9.927 -6.578 3.139 1.00 80.12 85 TYR A O 1
ATOM 697 N N . TYR A 1 86 ? -7.954 -7.330 2.405 1.00 76.94 86 TYR A N 1
ATOM 698 C CA . TYR A 1 86 ? -7.680 -8.102 3.621 1.00 76.94 86 TYR A CA 1
ATOM 699 C C . TYR A 1 86 ? -7.140 -7.257 4.775 1.00 76.94 86 TYR A C 1
ATOM 701 O O . TYR A 1 86 ? -7.457 -7.546 5.932 1.00 76.94 86 TYR A O 1
ATOM 709 N N . MET A 1 87 ? -6.324 -6.233 4.499 1.00 77.75 87 MET A N 1
ATOM 710 C CA . MET A 1 87 ? -5.731 -5.419 5.567 1.00 77.75 87 MET A CA 1
ATOM 711 C C . MET A 1 87 ? -6.603 -4.226 5.9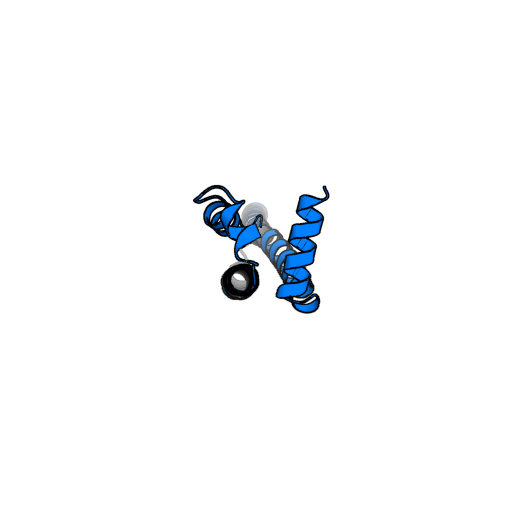46 1.00 77.75 87 MET A C 1
ATOM 713 O O . MET A 1 87 ? -6.657 -3.896 7.130 1.00 77.75 87 MET A O 1
ATOM 717 N N . VAL A 1 88 ? -7.285 -3.591 4.992 1.00 80.50 88 VAL A N 1
ATOM 718 C CA . VAL A 1 88 ? -8.103 -2.400 5.266 1.00 80.50 88 VAL A CA 1
ATOM 719 C C . VAL A 1 88 ? -9.558 -2.796 5.514 1.00 80.50 88 VAL A C 1
ATOM 721 O O . VAL A 1 88 ? -10.025 -2.685 6.648 1.00 80.50 88 VAL A O 1
ATOM 724 N N . ASP A 1 89 ? -10.253 -3.329 4.509 1.00 78.44 89 ASP A N 1
ATOM 725 C CA . ASP A 1 89 ? -11.711 -3.507 4.563 1.00 78.44 89 ASP A CA 1
ATOM 726 C C . ASP A 1 89 ? -12.141 -4.542 5.616 1.00 78.44 89 ASP A C 1
ATOM 728 O O . ASP A 1 89 ? -12.994 -4.260 6.462 1.00 78.44 89 ASP A O 1
ATOM 732 N N . VAL A 1 90 ? -11.505 -5.720 5.649 1.00 79.25 90 VAL A N 1
ATOM 733 C CA . VAL A 1 90 ? -11.824 -6.767 6.641 1.00 79.25 90 VAL A CA 1
ATOM 734 C C . VAL A 1 90 ? -11.556 -6.300 8.075 1.00 79.25 90 VAL A C 1
ATOM 736 O O . VAL A 1 90 ? -12.333 -6.610 8.982 1.00 79.25 90 VAL A O 1
ATOM 739 N N . ASN A 1 91 ? -10.468 -5.563 8.313 1.00 76.19 91 ASN A N 1
ATOM 740 C CA . ASN A 1 91 ? -10.148 -5.075 9.657 1.00 76.19 91 ASN A CA 1
ATOM 741 C C . ASN A 1 91 ? -11.062 -3.920 10.076 1.00 76.19 91 ASN A C 1
ATOM 743 O O . ASN A 1 91 ? -11.473 -3.877 11.237 1.00 76.19 91 ASN A O 1
ATOM 747 N N . ALA A 1 92 ? -11.443 -3.040 9.147 1.00 74.81 92 ALA A N 1
ATOM 748 C CA . ALA A 1 92 ? -12.436 -2.001 9.393 1.00 74.81 92 ALA A CA 1
ATOM 749 C C . ALA A 1 92 ? -13.793 -2.612 9.771 1.00 74.81 92 ALA A C 1
ATOM 751 O O . ALA A 1 92 ? -14.380 -2.220 10.781 1.00 74.81 92 ALA A O 1
ATOM 752 N N . LEU A 1 93 ? -14.243 -3.635 9.035 1.00 76.44 93 LEU A N 1
ATOM 753 C CA . LEU A 1 93 ? -15.503 -4.329 9.307 1.00 76.44 93 LEU A CA 1
ATOM 754 C C . LEU A 1 93 ? -15.477 -5.070 10.655 1.00 76.44 93 LEU A C 1
ATOM 756 O O . LEU A 1 93 ? -16.431 -5.006 11.430 1.00 76.44 93 LEU A O 1
ATOM 760 N N . LYS A 1 94 ? -14.361 -5.740 10.977 1.00 75.12 94 LYS A N 1
ATOM 761 C CA . LYS A 1 94 ? -14.171 -6.396 12.282 1.00 75.12 94 LYS A CA 1
ATOM 762 C C . LYS A 1 94 ? -14.187 -5.394 13.429 1.00 75.12 94 LYS A C 1
ATOM 764 O O . LYS A 1 94 ? -14.836 -5.655 14.438 1.00 75.12 94 LYS A O 1
ATOM 769 N N . ASN A 1 95 ? -13.507 -4.259 13.275 1.00 74.25 95 ASN A N 1
ATOM 770 C CA . ASN A 1 95 ? -13.505 -3.210 14.288 1.00 74.25 95 ASN A CA 1
ATOM 771 C C . ASN A 1 95 ? -14.903 -2.606 14.475 1.00 74.25 95 ASN A C 1
ATOM 773 O O . ASN A 1 95 ? -15.331 -2.424 15.611 1.00 74.25 95 ASN A O 1
ATOM 777 N N . HIS A 1 96 ? -15.633 -2.364 13.381 1.00 73.81 96 HIS A N 1
ATOM 778 C CA . HIS A 1 96 ? -17.023 -1.916 13.432 1.00 73.81 96 HIS A CA 1
ATOM 779 C C . HIS A 1 96 ? -17.898 -2.898 14.224 1.00 73.81 96 HIS A C 1
ATOM 781 O O . HIS A 1 96 ? -18.582 -2.495 15.161 1.00 73.81 96 HIS A O 1
ATOM 787 N N . ASN A 1 97 ? -17.820 -4.196 13.917 1.00 72.06 97 ASN A N 1
ATOM 788 C CA . ASN A 1 97 ? -18.622 -5.211 14.602 1.00 72.06 97 ASN A CA 1
ATOM 789 C C . ASN A 1 97 ? -18.249 -5.369 16.083 1.00 72.06 97 ASN A C 1
ATOM 791 O O . ASN A 1 97 ? -19.142 -5.489 16.916 1.00 72.06 97 ASN A O 1
ATOM 795 N N . MET A 1 98 ? -16.959 -5.342 16.435 1.00 73.62 98 MET A N 1
ATOM 796 C CA . MET A 1 98 ? -16.535 -5.408 17.841 1.00 73.62 98 MET A CA 1
ATOM 797 C C . MET A 1 98 ? -17.002 -4.188 18.630 1.00 73.62 98 MET A C 1
ATOM 799 O O . MET A 1 98 ? -17.567 -4.342 19.709 1.00 73.62 98 MET A O 1
ATOM 803 N N . PHE A 1 99 ? -16.830 -2.987 18.070 1.00 71.00 99 PHE A N 1
ATOM 804 C CA . PHE A 1 99 ? -17.322 -1.760 18.688 1.00 71.00 99 PHE A CA 1
ATOM 805 C C . PHE A 1 99 ? -18.840 -1.821 18.900 1.00 71.00 99 PHE A C 1
ATOM 807 O O . PHE A 1 99 ? -19.333 -1.477 19.973 1.00 71.00 99 PHE A O 1
ATOM 814 N N . PHE A 1 100 ? -19.578 -2.327 17.910 1.00 68.81 100 PHE A N 1
ATOM 815 C CA . PHE A 1 100 ? -21.023 -2.513 17.994 1.00 68.81 100 PHE A CA 1
ATOM 816 C C . PHE A 1 100 ? -21.413 -3.479 19.128 1.00 68.81 100 PHE A C 1
ATOM 818 O O . PHE A 1 100 ? -22.264 -3.149 19.953 1.00 68.81 100 PHE A O 1
ATOM 825 N N . VAL A 1 101 ? -20.756 -4.639 19.234 1.00 69.88 101 VAL A N 1
ATOM 826 C CA . VAL A 1 101 ? -21.026 -5.639 20.285 1.00 69.88 101 VAL A CA 1
ATOM 827 C C . VAL A 1 101 ? -20.712 -5.102 21.685 1.00 69.88 101 VAL A C 1
ATOM 829 O O . VAL A 1 101 ? -21.561 -5.198 22.577 1.00 69.88 101 VAL A O 1
ATOM 832 N N . ASP A 1 102 ? -19.544 -4.487 21.882 1.00 71.88 102 ASP A N 1
ATOM 833 C CA . ASP A 1 102 ? -19.136 -3.939 23.183 1.00 71.88 102 ASP A CA 1
ATOM 834 C C . ASP A 1 102 ? -20.101 -2.849 23.662 1.00 71.88 102 ASP A C 1
ATOM 836 O O . ASP A 1 102 ? -20.487 -2.796 24.836 1.00 71.88 102 ASP A O 1
ATOM 840 N N . ARG A 1 103 ? -20.551 -1.990 22.742 1.00 71.75 103 ARG A N 1
ATOM 841 C CA . ARG A 1 103 ? -21.472 -0.902 23.070 1.00 71.75 103 ARG A CA 1
ATOM 842 C C . ARG A 1 103 ? -22.893 -1.395 23.324 1.00 71.75 103 ARG A C 1
ATOM 844 O O . ARG A 1 103 ? -23.532 -0.868 24.234 1.00 71.75 103 ARG A O 1
ATOM 851 N N . ILE A 1 104 ? -23.367 -2.431 22.622 1.00 70.19 104 ILE A N 1
ATOM 852 C CA . ILE A 1 104 ? -24.669 -3.054 22.913 1.00 70.19 104 ILE A CA 1
ATOM 853 C C . ILE A 1 104 ? -24.619 -3.667 24.311 1.00 70.19 104 ILE A C 1
ATOM 855 O O . ILE A 1 104 ? -25.524 -3.440 25.114 1.00 70.19 104 ILE A O 1
ATOM 859 N N . GLY A 1 105 ? -23.537 -4.378 24.639 1.00 68.81 105 GLY A N 1
ATOM 860 C CA . GLY A 1 105 ? -23.333 -4.941 25.971 1.00 68.81 105 GLY A CA 1
ATOM 861 C C . GLY A 1 105 ? -23.355 -3.880 27.078 1.00 68.81 105 GLY A C 1
ATOM 862 O O . GLY A 1 105 ? -23.916 -4.120 28.147 1.00 68.81 105 GLY A O 1
ATOM 863 N N . GLY A 1 106 ? -22.799 -2.691 26.818 1.00 70.56 106 GLY A N 1
ATOM 864 C CA . GLY A 1 106 ? -22.857 -1.548 27.735 1.00 70.56 106 GLY A CA 1
ATOM 865 C C . GLY A 1 106 ? -24.264 -0.967 27.913 1.00 70.56 106 GLY A C 1
ATOM 866 O O . GLY A 1 106 ? -24.646 -0.629 29.032 1.00 70.56 106 GLY A O 1
ATOM 867 N N . VAL A 1 107 ? -25.057 -0.893 26.839 1.00 71.31 107 VAL A N 1
ATOM 868 C CA . VAL A 1 107 ? -26.459 -0.440 26.899 1.00 71.31 107 VAL A CA 1
ATOM 869 C C . VAL A 1 107 ? -27.332 -1.443 27.656 1.00 71.31 107 VAL A C 1
ATOM 871 O O . VAL A 1 107 ? -28.115 -1.035 28.508 1.00 71.31 107 VAL A O 1
ATOM 874 N N . LEU A 1 108 ? -27.156 -2.746 27.419 1.00 70.75 108 LEU A N 1
ATOM 875 C CA . LEU A 1 108 ? -27.916 -3.805 28.098 1.00 70.75 108 LEU A CA 1
ATOM 876 C C . LEU A 1 108 ? -27.657 -3.869 29.612 1.00 70.75 108 LEU A C 1
ATOM 878 O O . LEU A 1 108 ? -28.511 -4.331 30.361 1.00 70.75 108 LEU A O 1
ATOM 882 N N . LYS A 1 109 ? -26.491 -3.402 30.071 1.00 75.56 109 LYS A N 1
ATOM 883 C CA . LYS A 1 109 ? -26.121 -3.349 31.497 1.00 75.56 109 LYS A CA 1
ATOM 884 C C . LYS A 1 109 ? -26.450 -2.008 32.166 1.00 75.56 109 LYS A C 1
ATOM 886 O O . LYS A 1 109 ? -26.127 -1.822 33.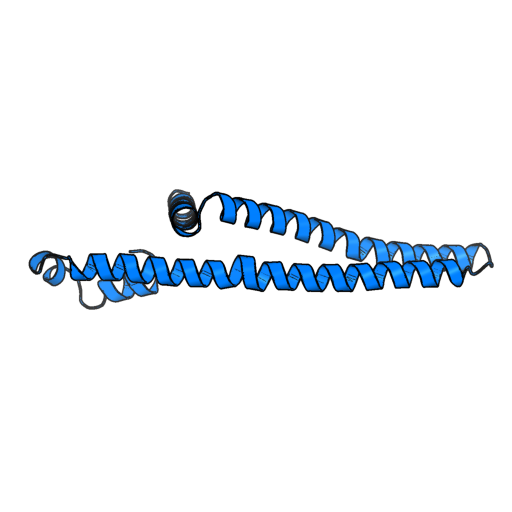340 1.00 75.56 109 LYS A O 1
ATOM 891 N N . MET A 1 110 ? -27.049 -1.061 31.443 1.00 77.38 110 MET A N 1
ATOM 892 C CA . MET A 1 110 ? -27.378 0.263 31.972 1.00 77.38 110 MET A CA 1
ATOM 893 C C . MET A 1 110 ? -28.512 0.166 33.001 1.00 77.38 110 MET A C 1
ATOM 895 O O . MET A 1 110 ? -29.508 -0.522 32.779 1.00 77.38 110 MET A O 1
ATOM 899 N N . LYS A 1 111 ? -28.381 0.865 34.135 1.00 79.00 111 LYS A N 1
ATOM 900 C CA . LYS A 1 111 ? -29.458 0.923 35.130 1.00 79.00 111 LYS A CA 1
ATOM 901 C C . LYS A 1 111 ? -30.668 1.643 34.537 1.00 79.00 111 LYS A C 1
ATOM 903 O O . LYS A 1 111 ? -30.529 2.638 33.830 1.00 79.00 111 LYS A O 1
ATOM 908 N N . TYR A 1 112 ? -31.862 1.173 34.886 1.00 74.56 112 TYR A N 1
ATOM 909 C CA . TYR A 1 112 ? -33.119 1.681 34.331 1.00 74.56 112 TYR A CA 1
ATOM 910 C C . TYR A 1 112 ? -33.313 3.198 34.531 1.00 74.56 112 TYR A C 1
ATOM 912 O O . TYR A 1 112 ? -33.763 3.888 33.621 1.00 74.56 112 TYR A O 1
ATOM 920 N N . GLY A 1 113 ? -32.895 3.744 35.680 1.00 76.44 113 GLY A N 1
ATOM 921 C CA . GLY A 1 113 ? -32.948 5.190 35.941 1.00 76.44 113 GLY A CA 1
ATOM 922 C C . GLY A 1 113 ? -32.044 6.018 35.019 1.00 76.44 113 GLY A C 1
ATOM 923 O O . GLY A 1 113 ? -32.459 7.065 34.527 1.00 76.44 113 GLY A O 1
ATOM 924 N N . ASP A 1 114 ? -30.847 5.516 34.711 1.00 74.94 114 ASP A N 1
ATOM 925 C CA . ASP A 1 114 ? -29.906 6.187 33.804 1.00 74.94 114 ASP A CA 1
ATOM 926 C C . ASP A 1 114 ? -30.390 6.135 32.350 1.00 74.94 114 ASP A C 1
ATOM 928 O O . ASP A 1 114 ? -30.164 7.069 31.579 1.00 74.94 114 ASP A O 1
ATOM 932 N N . TYR A 1 115 ? -31.089 5.057 31.982 1.00 73.44 115 TYR A N 1
ATOM 933 C CA . TYR A 1 115 ? -31.733 4.918 30.679 1.00 73.44 115 TYR A CA 1
ATOM 934 C C . TYR A 1 115 ? -32.867 5.939 30.497 1.00 73.44 115 TYR A C 1
ATOM 936 O O . TYR A 1 115 ? -32.902 6.638 29.485 1.00 73.44 115 TYR A O 1
ATOM 944 N N . LEU A 1 116 ? -33.746 6.081 31.498 1.00 74.75 116 LEU A N 1
ATOM 945 C CA . LEU A 1 116 ? -34.862 7.038 31.478 1.00 74.75 116 LEU A CA 1
ATOM 946 C C . LEU A 1 116 ? -34.404 8.504 31.453 1.00 74.75 116 LEU A C 1
ATOM 948 O O . LEU A 1 116 ? -35.093 9.352 30.889 1.00 74.75 116 LEU A O 1
ATOM 952 N N . GLY A 1 117 ? -33.235 8.808 32.023 1.00 75.06 117 GLY A N 1
ATOM 953 C CA . GLY A 1 117 ? -32.645 10.149 31.988 1.00 75.06 117 GLY A CA 1
ATOM 954 C C . GLY A 1 117 ? -32.115 10.575 30.612 1.00 75.06 117 GLY A C 1
ATOM 955 O O . GLY A 1 117 ? -31.778 11.746 30.418 1.00 75.06 117 GLY A O 1
ATOM 956 N N . LYS A 1 118 ? -32.020 9.661 29.635 1.00 76.38 118 LYS A N 1
ATOM 957 C CA . LYS A 1 118 ? -31.508 9.970 28.293 1.00 76.38 118 LYS A CA 1
ATOM 958 C C . LYS A 1 118 ? -32.639 10.335 27.335 1.00 76.38 118 LYS A C 1
ATOM 960 O O . LYS A 1 118 ? -33.658 9.660 27.257 1.00 76.38 118 LYS A O 1
ATOM 965 N N . LYS A 1 119 ? -32.418 11.367 26.510 1.00 76.62 119 LYS A N 1
ATOM 966 C CA . LYS A 1 119 ? -33.345 11.718 25.420 1.00 76.62 119 LYS A CA 1
ATOM 967 C C . LYS A 1 119 ? -33.532 10.535 24.467 1.00 76.62 119 LYS A C 1
ATOM 969 O O . LYS A 1 119 ? -32.548 9.932 24.025 1.00 76.62 119 LYS A O 1
ATOM 974 N N . THR A 1 120 ? -34.775 10.266 24.088 1.00 65.00 120 THR A N 1
ATOM 975 C CA . THR A 1 120 ? -35.141 9.237 23.109 1.00 65.00 120 THR A CA 1
ATOM 976 C C . THR A 1 120 ? -34.339 9.424 21.817 1.00 65.00 120 THR A C 1
ATOM 978 O O . THR A 1 120 ? -34.187 10.540 21.323 1.00 65.00 120 THR A O 1
ATOM 981 N N . GLY A 1 121 ? -33.739 8.348 21.307 1.00 67.00 121 GLY A N 1
ATOM 982 C CA . GLY A 1 121 ? -32.882 8.390 20.115 1.00 67.00 121 GLY A CA 1
ATOM 983 C C . GLY A 1 121 ? -31.443 8.876 20.343 1.00 67.00 121 GLY A C 1
ATOM 984 O O . GLY A 1 121 ? -30.605 8.667 19.472 1.00 67.00 121 GLY A O 1
ATOM 985 N N . SER A 1 122 ? -31.093 9.454 21.501 1.00 70.38 122 SER A N 1
ATOM 986 C CA . SER A 1 122 ? -29.704 9.877 21.778 1.00 70.38 122 SER A CA 1
ATOM 987 C C . SER A 1 122 ? -28.736 8.696 21.908 1.00 70.38 122 SER A C 1
ATOM 989 O O . SER A 1 122 ? -27.596 8.781 21.460 1.00 70.38 122 SER A O 1
ATOM 991 N N . ILE A 1 123 ? -29.213 7.575 22.456 1.00 68.31 123 ILE A N 1
ATOM 992 C CA . ILE A 1 123 ? -28.450 6.327 22.581 1.00 68.31 123 ILE A CA 1
ATOM 993 C C . ILE A 1 123 ? -28.164 5.747 21.189 1.00 68.31 123 ILE A C 1
ATOM 995 O O . ILE A 1 123 ? -27.014 5.455 20.879 1.00 68.31 123 ILE A O 1
ATOM 999 N N . TYR A 1 124 ? -29.184 5.689 20.325 1.00 63.00 124 TYR A N 1
ATOM 1000 C CA . TYR A 1 124 ? -29.063 5.228 18.937 1.00 63.00 124 TYR A CA 1
ATOM 1001 C C . TYR A 1 124 ? -28.186 6.153 18.084 1.00 63.00 124 TYR A C 1
ATOM 1003 O O . TYR A 1 124 ? -27.345 5.686 17.327 1.00 63.00 124 TYR A O 1
ATOM 1011 N N . LYS A 1 125 ? -28.298 7.474 18.268 1.00 63.75 125 LYS A N 1
ATOM 1012 C CA . LYS A 1 125 ? -27.493 8.474 17.552 1.00 63.75 125 LYS A CA 1
ATOM 1013 C C . LYS A 1 125 ? -26.004 8.403 17.893 1.00 63.75 125 LYS A C 1
ATOM 1015 O O . LYS A 1 125 ? -25.171 8.659 17.028 1.00 63.75 125 LYS A O 1
ATOM 1020 N N . ASN A 1 126 ? -25.656 8.085 19.139 1.00 63.72 126 ASN A N 1
ATOM 1021 C CA . ASN A 1 126 ? -24.260 7.871 19.531 1.00 63.72 126 ASN A CA 1
ATOM 1022 C C . ASN A 1 126 ? -23.719 6.532 19.011 1.00 63.72 126 ASN A C 1
ATOM 1024 O O . ASN A 1 126 ? -22.528 6.440 18.718 1.00 63.72 126 ASN A O 1
ATOM 1028 N N . PHE A 1 127 ? -24.605 5.547 18.849 1.00 61.47 127 PHE A N 1
ATOM 1029 C CA . PHE A 1 127 ? -24.325 4.263 18.214 1.00 61.47 127 PHE A CA 1
ATOM 1030 C C . PHE A 1 127 ? -23.977 4.422 16.731 1.00 61.47 127 PHE A C 1
ATOM 1032 O O . PHE A 1 127 ? -22.889 4.035 16.317 1.00 61.47 127 PHE A O 1
ATOM 1039 N N . ASP A 1 128 ? -24.846 5.092 15.969 1.00 57.81 128 ASP A N 1
ATOM 1040 C CA . ASP A 1 128 ? -24.670 5.344 14.529 1.00 57.81 128 ASP A CA 1
ATOM 1041 C C . ASP A 1 128 ? -23.422 6.174 14.211 1.00 57.81 128 ASP A C 1
ATOM 1043 O O . ASP A 1 128 ? -22.832 6.066 13.141 1.00 57.81 128 ASP A O 1
ATOM 1047 N N . ARG A 1 129 ? -23.016 7.045 15.140 1.00 62.22 129 ARG A N 1
ATOM 1048 C CA . ARG A 1 129 ? -21.891 7.967 14.943 1.00 62.22 129 ARG A CA 1
ATOM 1049 C C . ARG A 1 129 ? -20.551 7.426 15.428 1.00 62.22 129 ARG A C 1
ATOM 1051 O O . ARG A 1 129 ? -19.559 8.130 15.278 1.00 62.22 129 ARG A O 1
ATOM 1058 N N . GLY A 1 130 ? -20.517 6.252 16.062 1.00 54.38 130 GLY A N 1
ATOM 1059 C CA . GLY A 1 130 ? -19.290 5.707 16.651 1.00 54.38 130 GLY A CA 1
ATOM 1060 C C . GLY A 1 130 ? -18.682 6.572 17.769 1.00 54.38 130 GLY A C 1
ATOM 1061 O O . GLY A 1 130 ? -17.508 6.426 18.077 1.00 54.38 130 GLY A O 1
ATOM 1062 N N . ASN A 1 131 ? -19.464 7.483 18.365 1.00 47.78 131 ASN A N 1
ATOM 1063 C CA . ASN A 1 131 ? -19.003 8.498 19.331 1.00 47.78 131 ASN A CA 1
ATOM 1064 C C . ASN A 1 131 ? -19.476 8.229 20.774 1.00 47.78 131 ASN A C 1
ATOM 1066 O O . ASN A 1 131 ? -19.417 9.124 21.620 1.00 47.78 131 ASN A O 1
ATOM 1070 N N . GLY A 1 132 ? -20.028 7.041 21.033 1.00 43.97 132 GLY A N 1
ATOM 1071 C CA . GLY A 1 132 ? -20.469 6.628 22.368 1.00 43.97 132 GLY A CA 1
ATOM 1072 C C . GLY A 1 132 ? -19.314 6.408 23.322 1.00 43.97 132 GLY A C 1
ATOM 1073 O O . GLY A 1 132 ? -18.214 6.076 22.848 1.00 43.97 132 GLY A O 1
#

Secondary structure (DSSP, 8-state):
-HHHHHHHHHHHHHH-HHHHHHHHHHHHHHHHHHHHHHHHHHHHHHHHHHHHHHS---HHHHHHHHHHHHHHHHHHHHHHHHIIIIIIIHHHHHHHHHHHHHHHHHHHTS-HHHHHTSPTTHHHHHHHTT--

Foldseek 3Di:
DVVVVVVVVLLCVQLHVVLVVVLVVLVVVLVVLVVVLVVLVVVLVVLVVCCVVVVDHDPVVNVVSVVVNVVSVVVSVVSVCCSCVVSPVVSVVSSLVVLLVVLVVVVVPDDPVVVVPDDPCPSVVCNVVVND

Sequence (132 aa):
MDTIKKILGEYTKNVGKMKVFFLVISALFLSGLTIIEPLFFAQVVKFFENAMKGGNFDMQGLLWLFGAWGIFSVVYIGFSYFYRYYMVDVNALKNHNMFFVDRIGGVLKMKYGDYLGKKTGSIYKNFDRGNG

pLDDT: mean 80.67, std 10.66, range [43.97, 94.88]

Radius of gyration: 25.61 Å; chains: 1; bounding box: 57×25×71 Å

=== Feature glossary ===
Feature key, reading from the visual/contextual features back to the raw sequence:

Rendered structure images. Structure images are PyMOL renders from six orthogonal camera directions. Cartoon representation draws helices as coils and strands as arrows; sticks shows the backbone as bonds; surface shows the solvent-excluded envelope. Rainbow coloring maps sequence position to hue (blue→red, N→C); chain coloring assigns a distinct color per polypeptide.

Contact-map, Ramachandran, and PAE plots. Three diagnostic plots accompany the record. The Cα contact map visualizes the tertiary structure as a 2D adjacency matrix (8 Å cutoff, sequence-local contacts suppressed). The Ramachandran plot shows the distribution of backbone (φ, ψ) torsions, with points in the α and β basins reflecting secondary structure content. The PAE plot shows AlphaFold's inter-residue confidence as a color matrix.

InterPro / GO / CATH / organism. The annotation block draws on four external resources. InterPro: which protein families and domains the sequence belongs to. GO: standardized terms for what the protein does, what process it participates in, and where in the cell it acts. CATH: which structural fold it has in the CATH hierarchy. Organism: the species of origin.

Nearest PDB structures. Structural nearest neighbors (via Foldseek easy-search vs the PDB). Reported per hit: target PDB id, E-value, and alignment TM-score. A TM-score above ~0.5 is the conventional threshold for 'same fold'.

Predicted aligned error. Predicted aligned error is AlphaFold's pairwise confidence. Unlike pLDDT (per-residue), PAE is per-residue-pair and captures whether two parts of the structure are correctly placed relative to each other. Units are ångströms of expected positional error.

Solvent-accessible surface area. SASA measures how much of the protein is reachable by solvent. It is computed by rolling a water-sized probe over the atomic surface and summing the exposed area (Å²). Per-residue SASA distinguishes core (buried, low SASA) from surface (exposed, high SASA) residues; total SASA is a whole-molecule size measure.

B-factor. Crystallographic B-factors measure how much each atom's electron density is smeared out, in Å². They rise in mobile loops and surface residues and fall in the buried interior. In AlphaFold models this column is repurposed to hold pLDDT instead.

pLDDT. For AlphaFold models, the B-factor field carries pLDDT — the model's own estimate of local accuracy on a 0–100 scale. Regions with pLDDT<50 should be treated as essentially unmodeled; they often correspond to intrinsically disordered segments.

Backbone torsions (φ/ψ). φ (phi) and ψ (psi) are the two rotatable backbone dihedrals per residue: φ is the C(i-1)–N–Cα–C torsion, ψ is the N–Cα–C–N(i+1) torsion, both in degrees on (−180°, 180°]. α-helical residues cluster near (−60°, −45°); β-strand residues near (−120°, +130°). A Ramachandran plot is simply a scatter of (φ, ψ) for every residue.

Radius of gyration, Cα contacts, bounding box. Radius of gyration (Rg) is the root-mean-square distance of Cα atoms from their centroid — a single number for overall size and compactness. A globular domain of N residues has Rg ≈ 2.2·N^0.38 Å; an extended or disordered chain has a much larger Rg. The Cα contact count is the number of residue pairs whose Cα atoms are within 8 Å and are more than four positions apart in sequence — a 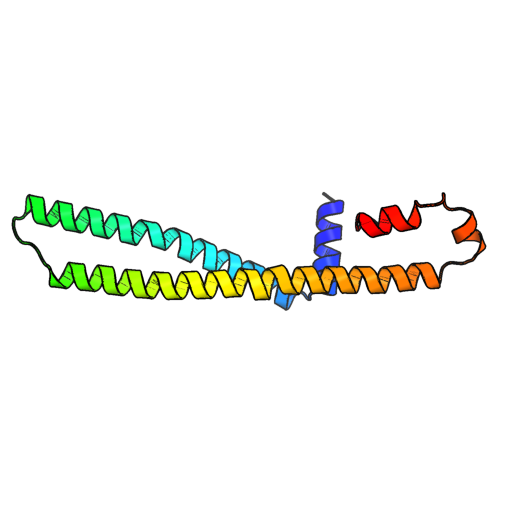standard proxy for tertiary packing density. The bounding box is the smallest axis-aligned box enclosing all Cα atoms.

Secondary structure (3-state, P-SEA). Three-state secondary structure (P-SEA) collapses the eight DSSP classes into helix (a), strand (b), and coil (c). P-SEA assigns these from Cα geometry alone — distances and angles — without requiring backbone oxygens, so it works on any Cα trace.

Secondary structure (8-state, DSSP). Secondary structure is the local, repeating backbone conformation. DSSP classifies it into eight states by reading the hydrogen-bond network: three helix types (H, G, I), two β types (E, B), two non-regular types (T, S), and unstructured coil (-).

Foldseek 3Di. The Foldseek 3Di string encodes local tertiary geometry as a 20-letter alphabet — one character per residue — derived from the relative positions of nearby Cα atoms. Unlike the amino-acid sequence, 3Di is a direct function of the 3D structure, so two proteins with the same fold have similar 3Di strings even at low sequence identity.

mmCIF coordinates. Structure coordinates are given as an mmCIF _atom_site loop: one row per atom with element, residue name, chain id, sequence number, and x/y/z position in Å. Only the four main-chain atoms per residue are included here; side chains are omitted to keep the record compact.

Sequence. This is the polypeptide sequence — one letter per residue, N-terminus first. Length ranges from a few dozen residues for small domains to over a thousand for large multi-domain proteins.